Protein AF-H3G6S0-F1 (afdb_monomer_lite)

Sequence (66 aa):
NVPEMKQRKKFSKIRLEVGETRGVQFTLTADDWGVYHPHIGKRLKKTAEDSEFWVAIEPETDCDVY

Organism: Phytophthora ramorum (NCBI:txid164328)

Secondary structure (DSSP, 8-state):
---S-------------TT----------HHHH-EE---TTS---EE--SS---------------

Structure (mmCIF, N/CA/C/O backbone):
data_AF-H3G6S0-F1
#
_entry.id   AF-H3G6S0-F1
#
loop_
_atom_site.group_PDB
_atom_site.id
_atom_site.type_symbol
_atom_site.label_atom_id
_atom_site.label_alt_id
_atom_site.label_comp_id
_atom_site.label_asym_id
_atom_site.label_entity_id
_atom_site.label_seq_id
_atom_site.pdbx_PDB_ins_code
_atom_site.Cartn_x
_atom_site.Cartn_y
_atom_site.Cartn_z
_atom_site.occupancy
_atom_site.B_iso_or_equiv
_atom_site.auth_seq_id
_atom_site.auth_comp_id
_atom_site.auth_asym_id
_atom_site.auth_atom_id
_atom_site.pdbx_PDB_model_num
ATOM 1 N N . ASN A 1 1 ? 8.04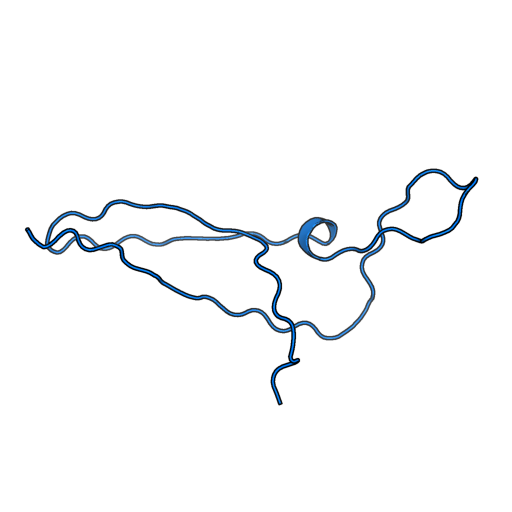5 -17.025 5.197 1.00 49.84 1 ASN A N 1
ATOM 2 C CA . ASN A 1 1 ? 9.328 -16.487 5.691 1.00 49.84 1 ASN A CA 1
ATOM 3 C C . ASN A 1 1 ? 9.344 -15.009 5.339 1.00 49.84 1 ASN A C 1
ATOM 5 O O . ASN A 1 1 ? 9.242 -14.708 4.159 1.00 49.84 1 ASN A O 1
ATOM 9 N N . VAL A 1 2 ? 9.312 -14.102 6.316 1.00 51.12 2 VAL A N 1
ATOM 10 C CA . VAL A 1 2 ? 9.291 -12.650 6.057 1.00 51.12 2 VAL A CA 1
ATOM 11 C C . VAL A 1 2 ? 10.744 -12.172 6.002 1.00 51.12 2 VAL A C 1
ATOM 13 O O . VAL A 1 2 ? 11.486 -12.512 6.921 1.00 51.12 2 VAL A O 1
ATOM 16 N N . PRO A 1 3 ? 11.180 -11.446 4.957 1.00 55.59 3 PRO A N 1
ATOM 17 C CA . PRO A 1 3 ? 12.569 -11.011 4.850 1.00 55.59 3 PRO A CA 1
ATOM 18 C C . PRO A 1 3 ? 12.968 -10.118 6.034 1.00 55.59 3 PRO A C 1
ATOM 20 O O . PRO A 1 3 ? 12.178 -9.303 6.511 1.00 55.59 3 PRO A O 1
ATOM 23 N N . GLU A 1 4 ? 14.209 -10.292 6.491 1.00 56.69 4 GLU A N 1
ATOM 24 C CA . GLU A 1 4 ? 14.777 -9.726 7.727 1.00 56.69 4 GLU A CA 1
ATOM 25 C C . GLU A 1 4 ? 14.828 -8.183 7.740 1.00 56.69 4 GLU A C 1
ATOM 27 O O . GLU A 1 4 ? 14.913 -7.570 8.800 1.00 56.69 4 GLU A O 1
ATOM 32 N N . MET A 1 5 ? 14.680 -7.532 6.578 1.00 68.94 5 MET A N 1
ATOM 33 C CA . MET A 1 5 ? 14.518 -6.080 6.469 1.00 68.94 5 MET A CA 1
ATOM 34 C C . MET A 1 5 ? 13.185 -5.694 5.823 1.00 68.94 5 MET A C 1
ATOM 36 O O . MET A 1 5 ? 12.986 -5.845 4.617 1.00 68.94 5 MET A O 1
ATOM 40 N N . LYS A 1 6 ? 12.296 -5.094 6.621 1.00 79.00 6 LYS A N 1
ATOM 41 C CA . LYS A 1 6 ? 11.135 -4.330 6.142 1.00 79.00 6 LYS A CA 1
ATOM 42 C C . LYS A 1 6 ? 11.512 -2.852 6.051 1.00 79.00 6 LYS A C 1
ATOM 44 O O . LYS A 1 6 ? 12.135 -2.316 6.962 1.00 79.00 6 LYS A O 1
ATOM 49 N N . GLN A 1 7 ? 11.109 -2.173 4.979 1.00 87.44 7 GLN A N 1
ATOM 50 C CA . GLN A 1 7 ? 11.287 -0.724 4.842 1.00 87.44 7 GLN A CA 1
ATOM 51 C C . GLN A 1 7 ? 9.942 -0.007 4.947 1.00 87.44 7 GLN A C 1
ATOM 53 O O . GLN A 1 7 ? 9.023 -0.299 4.182 1.00 87.44 7 GLN A O 1
ATOM 58 N N . ARG A 1 8 ? 9.837 0.983 5.839 1.00 91.38 8 ARG A N 1
ATOM 59 C CA . ARG A 1 8 ? 8.644 1.832 5.938 1.00 91.38 8 ARG A CA 1
ATOM 60 C C . ARG A 1 8 ? 8.555 2.756 4.723 1.00 91.38 8 ARG A C 1
ATOM 62 O O . ARG A 1 8 ? 9.421 3.606 4.534 1.00 91.38 8 ARG A O 1
ATOM 69 N N . LYS A 1 9 ? 7.503 2.602 3.913 1.00 93.56 9 LYS A N 1
ATOM 70 C CA . LYS A 1 9 ? 7.301 3.392 2.683 1.00 93.56 9 LYS A CA 1
ATOM 71 C C . LYS A 1 9 ? 6.379 4.591 2.871 1.00 93.56 9 LYS A C 1
ATOM 73 O O . LYS A 1 9 ? 6.672 5.673 2.374 1.00 93.56 9 LYS A O 1
ATOM 78 N N . LYS A 1 10 ? 5.282 4.416 3.607 1.00 94.50 10 LYS A N 1
ATOM 79 C CA . LYS A 1 10 ? 4.311 5.468 3.929 1.00 94.50 10 LYS A CA 1
ATOM 80 C C . LYS A 1 10 ? 3.946 5.384 5.405 1.00 94.50 10 LYS A C 1
ATOM 82 O O . LYS A 1 10 ? 4.040 4.317 6.006 1.00 94.50 10 LYS A O 1
ATOM 87 N N . PHE A 1 11 ? 3.537 6.510 5.971 1.00 95.00 11 PHE A N 1
ATOM 88 C CA . PHE A 1 11 ? 2.896 6.569 7.278 1.00 95.00 11 PHE A CA 1
ATOM 89 C C . PHE A 1 11 ? 1.910 7.739 7.291 1.00 95.00 11 PHE A C 1
ATOM 91 O O . PHE A 1 11 ? 2.067 8.692 6.528 1.00 95.00 11 PHE A O 1
ATOM 98 N N . SER A 1 12 ? 0.893 7.657 8.142 1.00 94.56 12 SER A N 1
ATOM 99 C CA . SER A 1 12 ? -0.038 8.754 8.397 1.00 94.56 12 SER A CA 1
ATOM 100 C C . SER A 1 12 ? -0.284 8.828 9.894 1.00 94.56 12 SER A C 1
ATOM 102 O O . SER A 1 12 ? -0.596 7.811 10.511 1.00 94.56 12 SER A O 1
ATOM 104 N N . LYS A 1 13 ? -0.123 10.017 10.479 1.00 93.56 13 LYS A N 1
ATOM 105 C CA . LYS A 1 13 ? -0.492 10.263 11.872 1.00 93.56 13 LYS A CA 1
ATOM 106 C C . LYS A 1 13 ? -1.913 10.804 11.893 1.00 93.56 13 LYS A C 1
ATOM 108 O O . LYS A 1 13 ? -2.176 11.874 11.348 1.00 93.56 13 LYS A O 1
ATOM 113 N N . ILE A 1 14 ? -2.812 10.065 12.527 1.00 92.75 14 ILE A N 1
ATOM 114 C CA . ILE A 1 14 ? -4.204 10.464 12.715 1.00 92.75 14 ILE A CA 1
ATOM 115 C C . ILE A 1 14 ? -4.486 10.651 14.202 1.00 92.75 14 ILE A C 1
ATOM 117 O O . ILE A 1 14 ? -3.807 10.081 15.053 1.00 92.75 14 ILE A O 1
ATOM 121 N N . ARG A 1 15 ? -5.484 11.476 14.503 1.00 91.56 15 ARG A N 1
ATOM 122 C CA . ARG A 1 15 ? -6.115 11.546 15.820 1.00 91.56 15 ARG A CA 1
ATOM 123 C C . ARG A 1 15 ? -7.515 10.973 15.687 1.00 91.56 15 ARG A C 1
ATOM 125 O O . ARG A 1 15 ? -8.152 11.198 14.655 1.00 91.56 15 ARG A O 1
ATOM 132 N N . LEU A 1 16 ? -7.933 10.232 16.701 1.00 91.56 16 LEU A N 1
ATOM 133 C CA . LEU A 1 16 ? -9.260 9.650 16.811 1.00 91.56 16 LEU A CA 1
ATOM 134 C C . LEU A 1 16 ? -9.855 10.098 18.140 1.00 91.56 16 LEU A C 1
ATOM 136 O O . LEU A 1 16 ? -9.193 9.983 19.171 1.00 91.56 16 LEU A O 1
ATOM 140 N N . GLU A 1 17 ? -11.083 10.598 18.101 1.00 91.69 17 GLU A N 1
ATOM 141 C CA . GLU A 1 17 ? -11.880 10.806 19.308 1.00 91.69 17 GLU A CA 1
ATOM 142 C C . GLU A 1 17 ? -12.414 9.46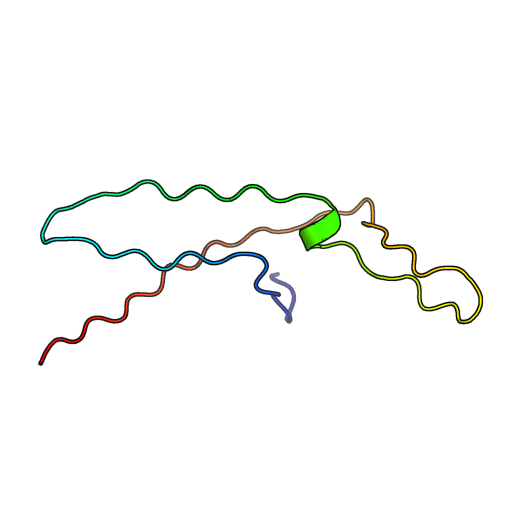8 19.846 1.00 91.69 17 GLU A C 1
ATOM 144 O O . GLU A 1 17 ? -12.388 8.435 19.167 1.00 91.69 17 GLU A O 1
ATOM 149 N N . VAL A 1 18 ? -12.926 9.469 21.079 1.00 90.50 18 VAL A N 1
ATOM 150 C CA . VAL A 1 18 ? -13.487 8.261 21.702 1.00 90.50 18 VAL A CA 1
ATOM 151 C C . VAL A 1 18 ? -14.628 7.701 20.846 1.00 90.50 18 VAL A C 1
ATOM 153 O O . VAL A 1 18 ? -15.643 8.358 20.628 1.00 90.50 18 VAL A O 1
ATOM 156 N N . GLY A 1 19 ? -14.458 6.463 20.372 1.00 93.25 19 GLY A N 1
ATOM 157 C CA . GLY A 1 19 ? -15.430 5.776 19.516 1.00 93.25 19 GLY A CA 1
ATOM 158 C C . GLY A 1 19 ? -15.367 6.153 18.031 1.00 93.25 19 GLY A C 1
ATOM 159 O O . GLY A 1 19 ? -16.149 5.620 17.244 1.00 93.25 19 GLY A O 1
ATOM 160 N N . GLU A 1 20 ? -14.450 7.033 17.619 1.00 95.31 20 GLU A N 1
ATOM 161 C CA . GLU A 1 20 ? -14.284 7.401 16.214 1.00 95.31 20 GLU A CA 1
ATOM 162 C C . GLU A 1 20 ? -13.611 6.278 15.408 1.00 95.31 20 GLU A C 1
ATOM 164 O O . GLU A 1 20 ? -12.665 5.633 15.855 1.00 95.31 20 GLU A O 1
ATOM 169 N N . THR A 1 21 ? -14.073 6.071 14.172 1.00 95.06 21 THR A N 1
ATOM 170 C CA . THR A 1 21 ? -13.428 5.187 13.191 1.00 95.06 21 THR A CA 1
ATOM 171 C C . THR A 1 21 ? -13.048 5.984 11.952 1.00 95.06 21 THR A C 1
ATOM 173 O O . THR A 1 21 ? -13.872 6.716 11.405 1.00 95.06 21 THR A O 1
ATOM 176 N N . ARG A 1 22 ? -11.814 5.811 11.464 1.00 94.62 22 ARG A N 1
ATOM 177 C CA . ARG A 1 22 ? -11.351 6.410 10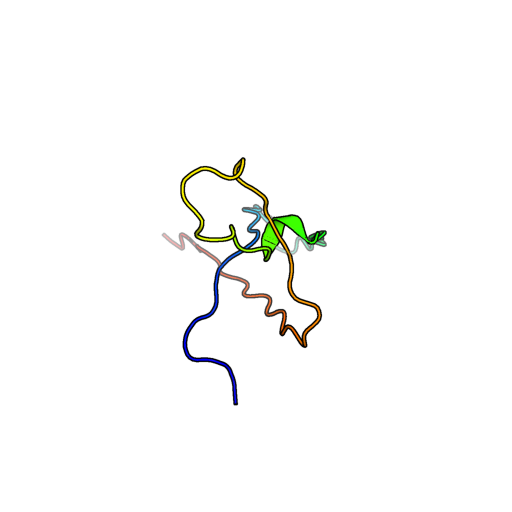.205 1.00 94.62 22 ARG A CA 1
ATOM 178 C C . ARG A 1 22 ? -10.717 5.375 9.292 1.00 94.62 22 ARG A C 1
ATOM 180 O O . ARG A 1 22 ? -9.868 4.598 9.715 1.00 94.62 22 ARG A O 1
ATOM 187 N N . GLY A 1 23 ? -11.091 5.427 8.016 1.00 95.00 23 GLY A N 1
ATOM 188 C CA . GLY A 1 23 ? -10.364 4.733 6.960 1.00 95.00 23 GLY A CA 1
ATOM 189 C C . GLY A 1 23 ? -9.071 5.477 6.627 1.00 95.00 23 GLY A C 1
ATOM 190 O O . GLY A 1 23 ? -9.085 6.692 6.433 1.00 95.00 23 GLY A O 1
ATOM 191 N N . VAL A 1 24 ? -7.960 4.747 6.541 1.00 94.62 24 VAL A N 1
ATOM 192 C CA . VAL A 1 24 ? -6.672 5.268 6.068 1.00 94.62 24 VAL A CA 1
ATOM 193 C C . VAL A 1 24 ? -6.297 4.514 4.801 1.00 94.62 24 VAL A C 1
ATOM 195 O O . VAL A 1 24 ? -6.253 3.286 4.795 1.00 94.62 24 VAL A O 1
ATOM 198 N N . GLN A 1 25 ? -6.028 5.253 3.727 1.00 95.50 25 GLN A N 1
ATOM 199 C CA . GLN A 1 25 ? -5.650 4.691 2.437 1.00 95.50 25 GLN A CA 1
ATOM 200 C C . GLN A 1 25 ? -4.239 5.138 2.064 1.00 95.50 25 GLN A C 1
ATOM 202 O O . GLN A 1 25 ? -3.897 6.316 2.165 1.00 95.50 25 GLN A O 1
ATOM 207 N N . PHE A 1 26 ? -3.436 4.191 1.587 1.00 95.62 26 PHE A N 1
ATOM 208 C CA . PHE A 1 26 ? -2.126 4.454 1.009 1.00 95.62 26 PHE A CA 1
ATOM 209 C C . PHE A 1 26 ? -2.118 3.997 -0.446 1.00 95.62 26 PHE A C 1
ATOM 211 O O . PHE A 1 26 ? -2.559 2.893 -0.757 1.00 95.62 26 PHE A O 1
ATOM 218 N N . THR A 1 27 ? -1.575 4.837 -1.321 1.00 95.50 27 THR A N 1
ATOM 219 C CA . THR A 1 27 ? -1.252 4.468 -2.700 1.00 95.50 27 THR A CA 1
ATOM 220 C C . THR A 1 27 ? 0.252 4.283 -2.787 1.00 95.50 27 THR A C 1
ATOM 222 O O . THR A 1 27 ? 1.005 5.172 -2.383 1.00 95.50 27 THR A O 1
ATOM 225 N N . LEU A 1 28 ? 0.677 3.129 -3.293 1.00 92.56 28 LEU A N 1
ATOM 226 C CA . LEU A 1 28 ? 2.079 2.833 -3.557 1.00 92.56 28 LEU A CA 1
ATOM 227 C C . LEU A 1 28 ? 2.331 2.878 -5.064 1.00 92.56 28 LEU A C 1
ATOM 229 O O . LEU A 1 28 ? 1.540 2.345 -5.842 1.00 92.56 28 LEU A O 1
ATOM 233 N N . THR A 1 29 ? 3.435 3.492 -5.473 1.00 92.12 29 THR A N 1
ATOM 234 C CA . THR A 1 29 ? 3.911 3.491 -6.863 1.00 92.12 29 THR A CA 1
ATOM 235 C C . THR A 1 29 ? 5.319 2.918 -6.942 1.00 92.12 29 THR A C 1
ATOM 237 O O . THR A 1 29 ? 6.010 2.822 -5.930 1.00 92.12 29 THR A O 1
ATOM 240 N N . ALA A 1 30 ? 5.784 2.584 -8.149 1.00 89.25 30 ALA A N 1
ATOM 241 C CA . ALA A 1 30 ? 7.141 2.076 -8.376 1.00 89.25 30 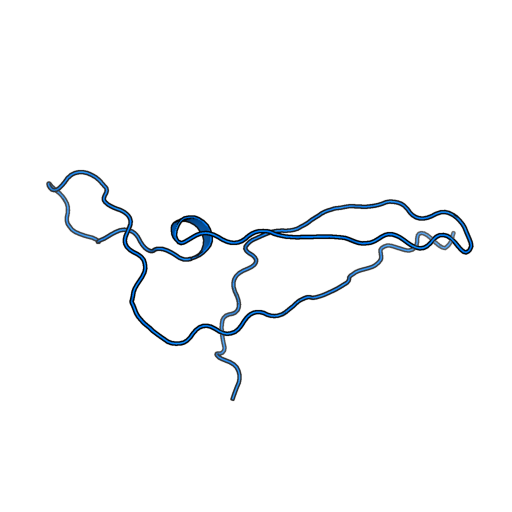ALA A CA 1
ATOM 242 C C . ALA A 1 30 ? 8.243 2.976 -7.776 1.00 89.25 30 ALA A C 1
ATOM 244 O O . ALA A 1 30 ? 9.325 2.497 -7.436 1.00 89.25 30 ALA A O 1
ATOM 245 N N . ASP A 1 31 ? 7.964 4.264 -7.573 1.00 89.31 31 ASP A N 1
ATOM 246 C CA . ASP A 1 31 ? 8.872 5.185 -6.899 1.00 89.31 31 ASP A CA 1
ATOM 247 C C . ASP A 1 31 ? 8.988 4.937 -5.389 1.00 89.31 31 ASP A C 1
ATOM 249 O O . ASP A 1 31 ? 9.956 5.364 -4.773 1.00 89.31 31 ASP A O 1
ATOM 253 N N . ASP A 1 32 ? 8.066 4.241 -4.740 1.00 90.50 32 ASP A N 1
ATOM 254 C CA . ASP A 1 32 ? 8.169 3.970 -3.306 1.00 90.50 32 ASP A CA 1
ATOM 255 C C . ASP A 1 32 ? 9.172 2.843 -3.007 1.00 90.50 32 ASP A C 1
ATOM 257 O O . ASP A 1 32 ? 9.916 2.906 -2.021 1.00 90.50 32 ASP A O 1
ATOM 261 N N . TRP A 1 33 ? 9.252 1.822 -3.867 1.00 88.06 33 TRP A N 1
ATOM 262 C CA . TRP A 1 33 ? 10.147 0.670 -3.679 1.00 88.06 33 TRP A CA 1
ATOM 263 C C . TRP A 1 33 ? 11.309 0.584 -4.672 1.00 88.06 33 TRP A C 1
ATOM 265 O O . TRP A 1 33 ? 12.229 -0.194 -4.436 1.00 88.06 33 TRP A O 1
ATOM 275 N N . GLY A 1 34 ? 11.308 1.390 -5.735 1.00 87.94 34 GLY A N 1
ATOM 276 C CA . GLY A 1 34 ? 12.374 1.389 -6.730 1.00 87.94 34 GLY A CA 1
ATOM 277 C C . GLY A 1 34 ? 13.745 1.731 -6.142 1.00 87.94 34 GLY A C 1
ATOM 278 O O . GLY A 1 34 ? 13.873 2.546 -5.224 1.00 87.94 34 GLY A O 1
ATOM 279 N N . VAL A 1 35 ? 14.785 1.133 -6.714 1.00 85.06 35 VAL A N 1
ATOM 280 C CA . VAL A 1 35 ? 16.186 1.321 -6.328 1.00 85.06 35 VAL A CA 1
ATOM 281 C C . VAL A 1 35 ? 16.926 2.129 -7.391 1.00 85.06 35 VAL A C 1
ATOM 283 O O . VAL A 1 35 ? 16.602 2.078 -8.579 1.00 85.06 35 VAL A O 1
ATOM 286 N N . TYR A 1 36 ? 17.923 2.909 -6.975 1.00 84.25 36 TYR A N 1
ATOM 287 C CA . TYR A 1 36 ? 18.799 3.604 -7.918 1.00 84.25 36 TYR A CA 1
ATOM 288 C C . TYR A 1 36 ? 19.868 2.650 -8.441 1.00 84.25 36 TYR A C 1
ATOM 290 O O . TYR A 1 36 ? 20.515 1.951 -7.663 1.00 84.25 36 TYR A O 1
ATOM 298 N N . HIS A 1 37 ? 20.095 2.648 -9.755 1.00 80.00 37 HIS A N 1
ATOM 299 C CA . HIS A 1 37 ? 21.199 1.876 -10.319 1.00 80.00 37 HIS A CA 1
ATOM 300 C C . HIS A 1 37 ? 22.558 2.495 -9.943 1.00 80.00 37 HIS A C 1
ATOM 302 O O . HIS A 1 37 ? 22.768 3.683 -10.197 1.00 80.00 37 HIS A O 1
ATOM 308 N N . PRO A 1 38 ? 23.511 1.708 -9.403 1.00 70.75 38 PRO A N 1
ATOM 309 C CA . PRO A 1 38 ? 24.744 2.217 -8.790 1.00 70.75 38 PRO A CA 1
ATOM 310 C C . PRO A 1 38 ? 25.848 2.633 -9.787 1.00 70.75 38 PRO A C 1
ATOM 312 O O . PRO A 1 38 ? 27.031 2.597 -9.464 1.00 70.75 38 PRO A O 1
ATOM 315 N N . HIS A 1 39 ? 25.508 3.044 -11.011 1.00 68.94 39 HIS A N 1
ATOM 316 C CA . HIS A 1 39 ? 26.505 3.376 -12.035 1.00 68.94 39 HIS A CA 1
ATOM 317 C C . HIS A 1 39 ? 26.835 4.874 -12.050 1.00 68.94 39 HIS A C 1
ATOM 319 O O . HIS A 1 39 ? 26.072 5.684 -12.580 1.00 68.94 39 HIS A O 1
ATOM 325 N N . ILE A 1 40 ? 28.014 5.231 -11.528 1.00 69.44 40 ILE A N 1
ATOM 326 C CA . ILE A 1 40 ? 28.583 6.582 -11.634 1.00 69.44 40 ILE A CA 1
ATOM 327 C C . ILE A 1 40 ? 28.738 6.936 -13.125 1.00 69.44 40 ILE A C 1
ATOM 329 O O . ILE A 1 40 ? 29.296 6.164 -13.900 1.00 69.44 40 ILE A O 1
ATOM 333 N N . GLY A 1 41 ? 28.211 8.092 -13.542 1.00 69.44 41 GLY A N 1
ATOM 334 C CA . GLY A 1 41 ? 28.310 8.588 -14.924 1.00 69.44 41 GLY A CA 1
ATOM 335 C C . GLY A 1 41 ? 27.091 8.318 -15.815 1.00 69.44 41 GLY A C 1
ATOM 336 O O . GLY A 1 41 ? 26.993 8.897 -16.896 1.00 69.44 41 GLY A O 1
ATOM 337 N N . LYS A 1 42 ? 26.112 7.523 -15.365 1.00 63.47 42 LYS A N 1
ATOM 338 C CA . LYS A 1 42 ? 24.756 7.534 -15.936 1.00 63.47 42 LYS A CA 1
ATOM 339 C C . LYS A 1 42 ? 23.866 8.375 -15.020 1.00 63.47 42 LYS A C 1
ATOM 341 O O . LYS A 1 42 ? 23.981 8.281 -13.803 1.00 63.47 42 LYS A O 1
ATOM 346 N N . ARG A 1 43 ? 23.010 9.234 -15.592 1.00 69.44 43 ARG A N 1
ATOM 347 C CA . ARG A 1 43 ? 22.012 10.013 -14.827 1.00 69.44 43 ARG A CA 1
ATOM 348 C C . ARG A 1 43 ? 21.311 9.092 -13.821 1.00 69.44 43 ARG A C 1
ATOM 350 O O . ARG A 1 43 ? 20.983 7.965 -14.191 1.00 69.44 43 ARG A O 1
ATOM 357 N N . LEU A 1 44 ? 21.102 9.563 -12.587 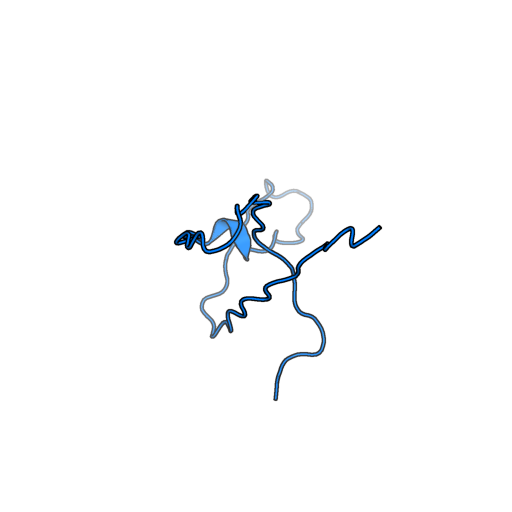1.00 73.12 44 LEU A N 1
ATOM 358 C CA . LEU A 1 44 ? 20.434 8.798 -11.529 1.00 73.12 44 LEU A CA 1
ATOM 359 C C . LEU A 1 44 ? 19.072 8.313 -12.040 1.00 73.12 44 LEU A C 1
ATOM 361 O O . LEU A 1 44 ? 18.131 9.094 -12.161 1.00 73.12 44 LEU A O 1
ATOM 365 N N . LYS A 1 45 ? 18.991 7.026 -12.385 1.00 80.94 45 LYS A N 1
ATOM 366 C CA . LYS A 1 45 ? 17.767 6.373 -12.840 1.00 80.94 45 LYS A CA 1
ATOM 367 C C . LYS A 1 45 ? 17.289 5.448 -11.735 1.00 80.94 45 LYS A C 1
ATOM 369 O O . LYS A 1 45 ? 18.043 4.588 -11.275 1.00 80.94 45 LYS A O 1
ATOM 374 N N . LYS A 1 46 ? 16.041 5.646 -11.330 1.00 84.50 46 LYS A N 1
ATOM 375 C CA . LYS A 1 46 ? 15.329 4.757 -10.425 1.00 84.50 46 LYS A CA 1
ATOM 376 C C . LYS A 1 46 ? 14.628 3.674 -11.238 1.00 84.50 46 LYS A C 1
ATOM 378 O O . LYS A 1 46 ? 14.006 3.981 -12.255 1.00 84.50 46 LYS A O 1
ATOM 383 N N . THR A 1 47 ? 14.749 2.431 -10.799 1.00 85.81 47 THR A N 1
ATOM 384 C CA . THR A 1 47 ? 14.109 1.277 -11.433 1.00 85.81 47 THR A CA 1
ATOM 385 C C . THR A 1 47 ? 13.441 0.444 -10.345 1.00 85.81 47 THR A C 1
ATOM 387 O O . THR A 1 47 ? 14.044 0.193 -9.303 1.00 85.81 47 THR A O 1
ATOM 390 N N . ALA A 1 48 ? 12.199 0.027 -10.573 1.00 87.94 48 ALA A N 1
ATOM 391 C CA . ALA A 1 48 ? 11.561 -1.018 -9.785 1.00 87.94 48 ALA A CA 1
ATOM 392 C C . ALA A 1 48 ? 11.784 -2.355 -10.492 1.00 87.94 48 ALA A C 1
ATOM 394 O O . ALA A 1 48 ? 11.550 -2.455 -11.697 1.00 87.94 48 ALA A O 1
ATOM 395 N N . GLU A 1 49 ? 12.284 -3.344 -9.761 1.00 84.00 49 GLU A N 1
ATOM 396 C CA . GLU A 1 49 ? 12.416 -4.702 -10.281 1.00 84.00 49 GLU A CA 1
ATOM 397 C C . GLU A 1 49 ? 11.032 -5.332 -10.446 1.00 84.00 49 GLU A C 1
ATOM 399 O O . GLU A 1 49 ? 10.124 -5.072 -9.653 1.00 84.00 49 GLU A O 1
ATOM 404 N N . ASP A 1 50 ? 10.882 -6.140 -11.493 1.00 86.06 50 ASP A N 1
ATOM 405 C CA . ASP A 1 50 ? 9.694 -6.961 -11.711 1.00 86.06 50 ASP A CA 1
ATOM 406 C C . ASP A 1 50 ? 9.839 -8.242 -10.880 1.00 86.06 50 ASP A C 1
ATOM 408 O O . ASP A 1 50 ? 10.460 -9.219 -11.302 1.00 86.06 50 ASP A O 1
ATOM 412 N N . SER A 1 51 ? 9.393 -8.176 -9.627 1.00 84.81 51 SER A N 1
ATOM 413 C CA . SER A 1 51 ? 9.508 -9.253 -8.644 1.00 84.81 51 SER A CA 1
ATOM 414 C C . SER A 1 51 ? 8.331 -9.242 -7.664 1.00 84.81 51 SER A C 1
ATOM 416 O O . SER A 1 51 ? 7.470 -8.360 -7.695 1.00 84.81 51 SER A O 1
ATOM 418 N N . GLU A 1 52 ? 8.257 -10.260 -6.804 1.00 86.44 52 GLU A N 1
ATOM 419 C CA . GLU A 1 52 ? 7.210 -10.351 -5.789 1.00 86.44 52 GLU A CA 1
ATOM 420 C C . GLU A 1 52 ? 7.544 -9.471 -4.576 1.00 86.44 52 GLU A C 1
ATOM 422 O O . GLU A 1 52 ? 8.617 -9.577 -3.976 1.00 86.44 52 GLU A O 1
ATOM 427 N N . PHE A 1 53 ? 6.591 -8.627 -4.179 1.00 85.00 53 PHE A N 1
ATOM 428 C CA . PHE A 1 53 ? 6.704 -7.759 -3.012 1.00 85.00 53 PHE A CA 1
ATOM 429 C C . PHE A 1 53 ? 5.633 -8.097 -1.978 1.00 85.00 53 PHE A C 1
ATOM 431 O O . PHE A 1 53 ? 4.487 -8.389 -2.312 1.00 85.00 53 PHE A O 1
ATOM 438 N N . TRP A 1 54 ? 5.995 -7.969 -0.702 1.00 87.94 54 TRP A N 1
ATOM 439 C CA . TRP A 1 54 ? 5.080 -8.133 0.423 1.00 87.94 54 TRP A CA 1
ATOM 440 C C . TRP A 1 54 ? 4.792 -6.776 1.059 1.00 87.94 54 TRP A C 1
ATOM 442 O O . TRP A 1 54 ? 5.714 -6.055 1.445 1.00 87.94 54 TRP A O 1
ATOM 452 N N . VAL A 1 55 ? 3.510 -6.436 1.196 1.00 89.88 55 VAL A N 1
ATOM 453 C CA . VAL A 1 55 ? 3.062 -5.220 1.886 1.00 89.88 55 VAL A CA 1
ATOM 454 C C . VAL A 1 55 ? 2.545 -5.597 3.268 1.00 89.88 55 VAL A C 1
ATOM 456 O O . VAL A 1 55 ? 1.696 -6.474 3.403 1.00 89.88 55 VAL A O 1
ATOM 459 N N . ALA A 1 56 ? 3.049 -4.916 4.294 1.00 90.69 56 ALA A N 1
ATOM 460 C CA . ALA A 1 56 ? 2.566 -5.031 5.663 1.00 90.69 56 ALA A CA 1
ATOM 461 C C . ALA A 1 56 ? 2.059 -3.667 6.143 1.00 90.69 56 ALA A C 1
ATOM 463 O O . ALA A 1 56 ? 2.663 -2.637 5.839 1.00 90.69 56 ALA A O 1
ATOM 464 N N . ILE A 1 57 ? 0.958 -3.675 6.893 1.00 91.31 57 ILE A N 1
ATOM 465 C CA . ILE A 1 57 ? 0.403 -2.496 7.559 1.00 91.31 57 ILE A CA 1
ATOM 466 C C . ILE A 1 57 ? 0.585 -2.700 9.058 1.00 91.31 57 ILE A C 1
ATOM 468 O O . ILE A 1 57 ? 0.186 -3.732 9.594 1.00 91.31 57 ILE A O 1
ATOM 472 N N . GLU A 1 58 ? 1.186 -1.716 9.714 1.00 91.06 58 GLU A N 1
ATOM 473 C CA . GLU A 1 58 ? 1.425 -1.717 11.152 1.00 91.06 58 GLU A CA 1
ATOM 474 C C . GLU A 1 58 ? 0.736 -0.494 11.766 1.00 91.06 58 GLU A C 1
ATOM 476 O O . GLU A 1 58 ? 1.150 0.638 11.498 1.00 91.06 58 GLU A O 1
ATOM 481 N N . PRO A 1 59 ? -0.360 -0.689 12.518 1.00 90.12 59 PRO A N 1
ATOM 482 C CA . PRO A 1 59 ? -0.938 0.370 13.324 1.00 90.12 59 PRO A CA 1
ATOM 483 C C . PRO A 1 59 ? -0.165 0.491 14.642 1.00 90.12 59 PRO A C 1
ATOM 485 O O . PRO A 1 59 ? -0.030 -0.479 15.382 1.00 90.12 59 PRO A O 1
ATOM 488 N N . GLU A 1 60 ? 0.290 1.699 14.959 1.00 89.19 60 GLU A N 1
ATOM 489 C CA . GLU A 1 60 ? 0.879 2.042 16.254 1.00 89.19 60 GLU A CA 1
ATOM 490 C C . GLU A 1 60 ? 0.053 3.170 16.874 1.00 89.19 60 GLU A C 1
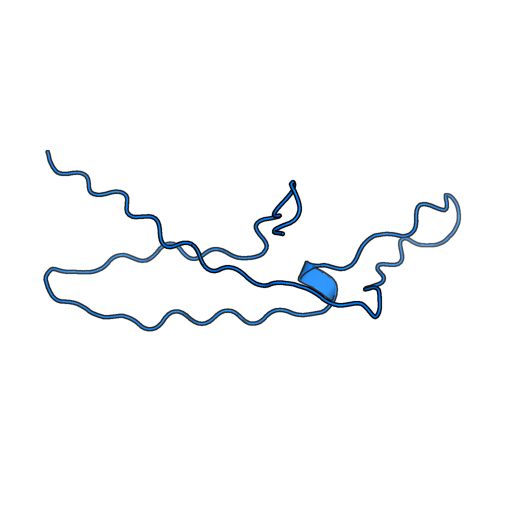ATOM 492 O O . GLU A 1 60 ? -0.384 4.087 16.174 1.00 89.19 60 GLU A O 1
ATOM 497 N N . THR A 1 61 ? -0.216 3.081 18.176 1.00 86.00 61 THR A N 1
ATOM 498 C CA . THR A 1 61 ? -0.977 4.100 18.906 1.00 86.00 61 THR A CA 1
ATOM 499 C C . THR A 1 61 ? -0.145 4.609 20.066 1.00 86.00 61 THR A C 1
ATOM 501 O O . THR A 1 61 ? 0.288 3.837 20.914 1.00 86.00 61 THR A O 1
ATOM 504 N N . ASP A 1 62 ? 0.053 5.920 20.088 1.00 80.62 62 ASP A N 1
ATOM 505 C CA . ASP A 1 62 ? 0.614 6.640 21.221 1.00 80.62 62 ASP A CA 1
ATOM 506 C C . ASP A 1 62 ? -0.562 7.151 22.059 1.00 80.62 62 ASP A C 1
ATOM 508 O O . ASP A 1 62 ? -1.172 8.177 21.742 1.00 80.62 62 ASP A O 1
ATOM 512 N N . CYS A 1 63 ? -0.971 6.345 23.039 1.00 76.38 63 CYS A N 1
ATOM 513 C CA . CYS A 1 63 ? -1.978 6.732 24.017 1.00 76.38 63 CYS A CA 1
ATOM 514 C C . CYS A 1 63 ? -1.257 7.392 25.191 1.00 76.38 63 CYS A C 1
ATOM 516 O O . CYS A 1 63 ? -0.704 6.686 26.035 1.00 76.38 63 CYS A O 1
ATOM 518 N N . ASP A 1 64 ? -1.294 8.720 25.267 1.00 67.44 64 ASP A N 1
ATOM 519 C CA . ASP A 1 64 ? -0.886 9.420 26.484 1.00 67.44 64 ASP A CA 1
ATOM 520 C C . ASP A 1 64 ? -2.007 9.247 27.516 1.00 67.44 64 ASP A C 1
ATOM 522 O O . ASP A 1 64 ? -3.044 9.909 27.458 1.00 67.44 64 ASP A O 1
ATOM 526 N N . VAL A 1 65 ? -1.876 8.227 28.368 1.00 58.97 65 VAL A N 1
ATOM 527 C CA . VAL A 1 65 ? -2.919 7.840 29.334 1.00 58.97 65 VAL A CA 1
ATOM 528 C C . VAL A 1 65 ? -2.820 8.622 30.652 1.00 58.97 65 VAL A C 1
ATOM 530 O O . VAL A 1 65 ? -3.472 8.232 31.621 1.00 58.97 65 VAL A O 1
ATOM 533 N N . TYR A 1 66 ? -2.030 9.700 30.719 1.00 55.22 66 TYR A N 1
ATOM 534 C CA . TYR A 1 66 ? -1.754 10.421 31.966 1.00 55.22 66 TYR A CA 1
ATOM 535 C C . TYR A 1 66 ? -1.710 11.941 31.822 1.00 55.22 66 TYR A C 1
ATOM 537 O O . TYR A 1 66 ? -1.077 12.444 30.874 1.00 55.22 66 TYR A O 1
#

pLDDT: mean 83.45, std 12.29, range [49.84, 95.62]

Radius of gyration: 17.5 Å; chains: 1; bounding box: 44×28×48 Å

Foldseek 3Di:
DDDPDDDDQDDDDDDADVPGDDDDDDDDDLVSQWDWDPDPPDPTDTDRDPDDDDDDDDDDDDDPPD

InterPro domains:
  IPR013783 Immunoglobulin-like fold [G3DSA:2.60.40.10] (2-65)
  IPR026891 Fibronectin type III-like domain [PF14310] (6-44)